Protein AF-A0A2G9XHD9-F1 (afdb_monomer)

pLDDT: mean 72.33, std 14.74, range [42.53, 90.38]

Mean predicted aligned error: 9.9 Å

Sequence (53 aa):
LRRNPEIKWRLRARDIKVFSDLQKKMLSCAAAYVKVGGTMAYSVCTVMPEENE

Secondary structure (DSSP, 8-state):
--S-TTHHHH--HHHHHHHHHHHHHHHHHHHHTSPTT-------S---GGG--

Solvent-accessible surface area (backbone atoms only — not comparable to full-atom values): 3639 Å² total; per-residue (Å²): 122,91,87,58,70,66,57,73,76,67,66,44,79,70,53,52,55,55,48,40,57,49,50,52,51,52,48,57,56,53,56,72,71,50,55,94,93,56,86,84,88,86,87,74,99,67,91,57,68,83,74,74,115

Foldseek 3Di:
DVPDPCVVVPDDPVVLVVVLVVVVVVVVVVVVVADVVGDDDDDDPDPDVSNVD

Radius of gyration: 13.81 Å; Cα contacts (8 Å, |Δi|>4): 11; chains: 1; bounding box: 34×18×34 Å

Structure (mmCIF, N/CA/C/O backbone):
data_AF-A0A2G9XHD9-F1
#
_entry.id   AF-A0A2G9XHD9-F1
#
loop_
_atom_site.group_PDB
_atom_site.id
_atom_site.type_symbol
_atom_site.label_atom_id
_atom_site.label_alt_id
_atom_site.label_comp_id
_atom_site.label_asym_id
_atom_site.label_entity_id
_atom_site.label_seq_id
_atom_site.pdbx_PDB_ins_code
_atom_site.Cartn_x
_atom_site.Cartn_y
_atom_site.Cartn_z
_atom_site.occupancy
_atom_site.B_iso_or_equiv
_atom_site.auth_seq_id
_atom_site.auth_comp_id
_atom_site.auth_asym_id
_atom_site.auth_atom_id
_atom_site.pdbx_PDB_model_num
ATOM 1 N N . LEU A 1 1 ? 17.422 -4.997 -5.562 1.00 51.31 1 LEU A N 1
ATOM 2 C CA . LEU A 1 1 ? 18.054 -4.711 -6.876 1.00 51.31 1 LEU A CA 1
ATOM 3 C C . LEU A 1 1 ? 19.547 -5.087 -6.996 1.00 51.31 1 LEU A C 1
ATOM 5 O O . LEU A 1 1 ? 20.162 -4.744 -7.992 1.00 51.31 1 LEU A O 1
ATOM 9 N N . ARG A 1 2 ? 20.149 -5.775 -6.010 1.00 49.16 2 ARG A N 1
ATOM 10 C CA . ARG A 1 2 ? 21.582 -6.148 -6.018 1.00 49.16 2 ARG A CA 1
ATOM 11 C C . ARG A 1 2 ? 21.837 -7.597 -6.471 1.00 49.16 2 ARG A C 1
ATOM 13 O O . ARG A 1 2 ? 22.983 -7.986 -6.618 1.00 49.16 2 ARG A O 1
ATOM 20 N N . ARG A 1 3 ? 20.764 -8.384 -6.649 1.00 58.78 3 ARG A N 1
ATOM 21 C CA . ARG A 1 3 ? 20.824 -9.811 -7.010 1.00 58.78 3 ARG A CA 1
ATOM 22 C C . ARG A 1 3 ? 20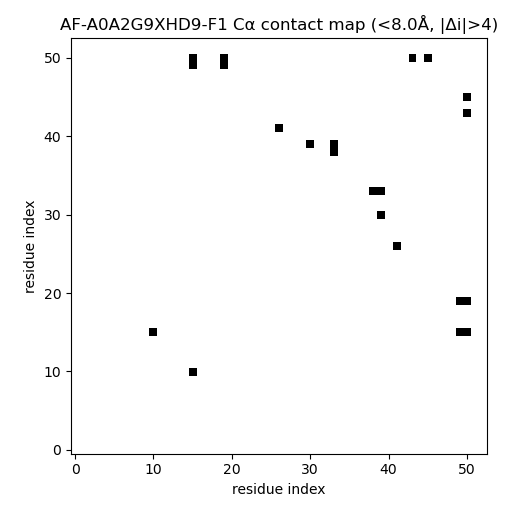.535 -10.090 -8.492 1.00 58.78 3 ARG A C 1
ATOM 24 O O . ARG A 1 3 ? 21.250 -10.902 -9.048 1.00 58.78 3 ARG A O 1
ATOM 31 N N . ASN A 1 4 ? 19.605 -9.367 -9.136 1.00 50.81 4 ASN A N 1
ATOM 32 C CA . ASN A 1 4 ? 19.229 -9.587 -10.547 1.00 50.81 4 ASN A CA 1
ATOM 33 C C . ASN A 1 4 ? 19.130 -8.242 -11.308 1.00 50.81 4 ASN A C 1
ATOM 35 O O . ASN A 1 4 ? 18.083 -7.583 -11.251 1.00 50.81 4 ASN A O 1
ATOM 39 N N . PRO A 1 5 ? 20.212 -7.769 -11.952 1.00 56.34 5 PRO A N 1
ATOM 40 C CA . PRO A 1 5 ? 20.238 -6.495 -12.673 1.00 56.34 5 PRO A CA 1
ATOM 41 C C . PRO A 1 5 ? 19.408 -6.497 -13.971 1.00 56.34 5 PRO A C 1
ATOM 43 O O . PRO A 1 5 ? 19.006 -5.423 -14.423 1.00 56.34 5 PRO A O 1
ATOM 46 N N . GLU A 1 6 ? 19.072 -7.660 -14.543 1.00 60.62 6 GLU A N 1
ATOM 47 C CA . GLU A 1 6 ? 18.270 -7.752 -15.773 1.00 60.62 6 GLU A CA 1
ATOM 48 C C . GLU A 1 6 ? 16.803 -7.320 -15.608 1.00 60.62 6 GLU A C 1
ATOM 50 O O . GLU A 1 6 ? 16.144 -6.976 -16.589 1.00 60.62 6 GLU A O 1
ATOM 55 N N . ILE A 1 7 ? 16.287 -7.278 -14.374 1.00 60.56 7 ILE A N 1
ATOM 56 C CA . ILE A 1 7 ? 14.899 -6.875 -14.092 1.00 60.56 7 ILE A CA 1
ATOM 57 C C . ILE A 1 7 ? 14.659 -5.423 -14.528 1.00 60.56 7 ILE A C 1
ATOM 59 O O . ILE A 1 7 ? 13.607 -5.114 -15.082 1.00 60.56 7 ILE A O 1
ATOM 63 N N . LYS A 1 8 ? 15.666 -4.550 -14.377 1.00 54.06 8 LYS A N 1
ATOM 64 C CA . LYS A 1 8 ? 15.594 -3.140 -14.792 1.00 54.06 8 LYS A CA 1
ATOM 65 C C . LYS A 1 8 ? 15.348 -2.967 -16.296 1.00 54.06 8 LYS A C 1
ATOM 67 O O . LYS A 1 8 ? 14.737 -1.983 -16.685 1.00 54.06 8 LYS A O 1
ATOM 72 N N . TRP A 1 9 ? 15.802 -3.915 -17.118 1.00 54.75 9 TRP A N 1
ATOM 73 C CA . TRP A 1 9 ? 15.681 -3.862 -18.579 1.00 54.75 9 TRP A CA 1
ATOM 74 C C . TRP A 1 9 ? 14.419 -4.553 -19.117 1.00 54.75 9 TRP A C 1
ATOM 76 O O . TRP A 1 9 ? 14.085 -4.379 -20.287 1.00 54.75 9 TRP A O 1
ATOM 86 N N . ARG A 1 10 ? 13.697 -5.319 -18.283 1.00 60.78 10 ARG A N 1
ATOM 87 C CA . ARG A 1 10 ? 12.414 -5.948 -18.654 1.00 60.78 10 ARG A CA 1
ATOM 88 C C . ARG A 1 10 ? 11.183 -5.111 -18.325 1.00 60.78 10 ARG A C 1
ATOM 90 O O . ARG A 1 10 ? 10.137 -5.388 -18.901 1.00 60.78 10 ARG A O 1
ATOM 97 N N . LEU A 1 11 ? 11.290 -4.127 -17.432 1.00 63.03 11 LEU A N 1
ATOM 98 C CA . LEU A 1 11 ? 10.187 -3.220 -17.113 1.00 63.03 11 LEU A CA 1
ATOM 99 C C . LEU A 1 11 ? 9.928 -2.281 -18.296 1.00 63.03 11 LEU A C 1
ATOM 101 O O . LEU A 1 11 ? 10.692 -1.349 -18.542 1.00 63.03 11 LEU A O 1
ATOM 105 N N . ARG A 1 12 ? 8.843 -2.519 -19.037 1.00 65.50 12 ARG A N 1
ATOM 106 C CA . ARG A 1 12 ? 8.332 -1.561 -20.023 1.00 65.50 12 ARG A CA 1
ATOM 107 C C . ARG A 1 12 ? 7.311 -0.647 -19.350 1.00 65.50 12 ARG A C 1
ATOM 109 O O . ARG A 1 12 ? 6.601 -1.066 -18.445 1.00 65.50 12 ARG A O 1
ATOM 116 N N . ALA A 1 13 ? 7.162 0.584 -19.840 1.00 65.81 13 ALA A N 1
ATOM 117 C CA . ALA A 1 13 ? 6.188 1.546 -19.302 1.00 65.81 13 ALA A CA 1
ATOM 118 C C . ALA A 1 13 ? 4.740 1.007 -19.267 1.00 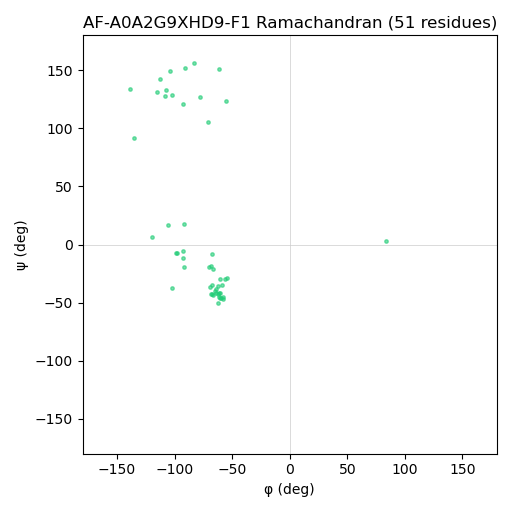65.81 13 ALA A C 1
ATOM 120 O O . ALA A 1 13 ? 3.947 1.360 -18.398 1.00 65.81 13 ALA A O 1
ATOM 121 N N . ARG A 1 14 ? 4.399 0.097 -20.191 1.00 66.94 14 ARG A N 1
ATOM 122 C CA . ARG A 1 14 ? 3.105 -0.599 -20.198 1.00 66.94 14 ARG A CA 1
ATOM 123 C C . ARG A 1 14 ? 2.950 -1.558 -19.011 1.00 66.94 14 ARG A C 1
ATOM 125 O O . ARG A 1 14 ? 1.846 -1.670 -18.489 1.00 66.94 14 ARG A O 1
ATOM 132 N N . ASP A 1 15 ? 4.030 -2.202 -18.576 1.00 68.75 15 ASP A N 1
ATOM 133 C CA . ASP A 1 15 ? 4.017 -3.119 -17.435 1.00 68.75 15 ASP A CA 1
ATOM 134 C C . ASP A 1 15 ? 3.795 -2.346 -16.127 1.00 68.75 15 ASP A C 1
ATOM 136 O O . ASP A 1 15 ? 3.026 -2.795 -15.287 1.00 68.75 15 ASP A O 1
ATOM 140 N N . ILE A 1 16 ? 4.356 -1.135 -15.998 1.00 70.31 16 ILE A N 1
ATOM 141 C CA . ILE A 1 16 ? 4.155 -0.250 -14.832 1.00 70.31 16 ILE A CA 1
ATOM 142 C C . ILE A 1 16 ? 2.669 0.061 -14.627 1.00 70.31 16 ILE A C 1
ATOM 144 O O . ILE A 1 16 ? 2.150 -0.077 -13.524 1.00 70.31 16 ILE A O 1
ATOM 148 N N . LYS A 1 17 ? 1.950 0.424 -15.697 1.00 74.50 17 LYS A N 1
ATOM 149 C CA . LYS A 1 17 ? 0.514 0.728 -15.601 1.00 74.50 17 LYS A CA 1
ATOM 150 C C . LYS A 1 17 ? -0.303 -0.497 -15.177 1.00 74.50 17 LYS A C 1
ATOM 152 O O . LYS A 1 17 ? -1.185 -0.389 -14.333 1.00 74.50 17 LYS A O 1
ATOM 157 N N . VAL A 1 18 ? 0.028 -1.665 -15.729 1.00 78.94 18 VAL A N 1
ATOM 158 C CA . VAL A 1 18 ? -0.616 -2.937 -15.369 1.00 78.94 18 VAL A CA 1
ATOM 159 C C . VAL A 1 18 ? -0.328 -3.309 -13.911 1.00 78.94 18 VAL A C 1
ATOM 161 O O . VAL A 1 18 ? -1.234 -3.763 -13.211 1.00 78.94 18 VAL A O 1
ATOM 164 N N . PHE A 1 19 ? 0.900 -3.091 -13.433 1.00 79.12 19 PHE A N 1
ATOM 165 C CA . PHE A 1 19 ? 1.267 -3.332 -12.040 1.00 79.12 19 PHE A CA 1
ATOM 166 C C . PHE A 1 19 ? 0.579 -2.356 -11.086 1.00 79.12 19 PHE A C 1
ATOM 168 O O . PHE A 1 19 ? 0.033 -2.818 -10.090 1.00 79.12 19 PHE A O 1
ATOM 175 N N . SER A 1 20 ? 0.493 -1.066 -11.417 1.00 79.12 20 SER A N 1
ATOM 176 C CA . SER A 1 20 ? -0.237 -0.069 -10.618 1.00 79.12 20 SER A CA 1
ATOM 177 C C . SER A 1 20 ? -1.721 -0.432 -10.472 1.00 79.12 20 SER A C 1
ATOM 179 O O . SE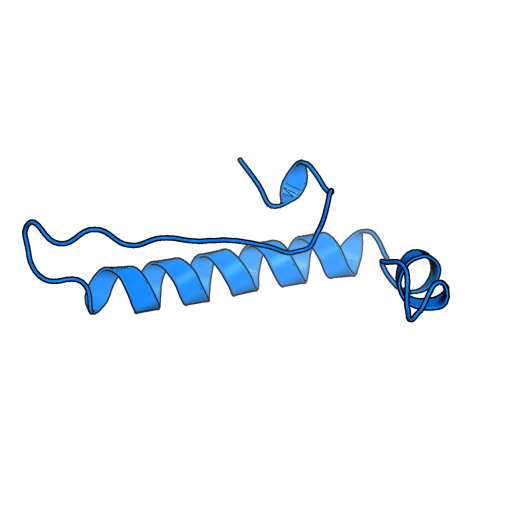R A 1 20 ? -2.257 -0.459 -9.363 1.00 79.12 20 SER A O 1
ATOM 181 N N . ASP A 1 21 ? -2.386 -0.819 -11.566 1.00 83.25 21 ASP A N 1
ATOM 182 C CA . ASP A 1 21 ? -3.791 -1.245 -11.521 1.00 83.25 21 ASP A CA 1
ATOM 183 C C . ASP A 1 21 ? -3.983 -2.521 -10.684 1.00 83.25 21 ASP A C 1
ATOM 185 O O . ASP A 1 21 ? -4.964 -2.658 -9.946 1.00 83.25 21 ASP A O 1
ATOM 189 N N . LEU A 1 22 ? -3.048 -3.470 -10.777 1.00 84.88 22 LEU A N 1
ATOM 190 C CA . LEU A 1 22 ? -3.076 -4.697 -9.985 1.00 84.88 22 LEU A CA 1
ATOM 191 C C . LEU A 1 22 ? -2.837 -4.416 -8.497 1.00 84.88 22 LEU A C 1
ATOM 193 O O . LEU A 1 22 ? -3.550 -4.957 -7.652 1.00 84.88 22 LEU A O 1
ATOM 197 N N . GLN A 1 23 ? -1.880 -3.548 -8.179 1.00 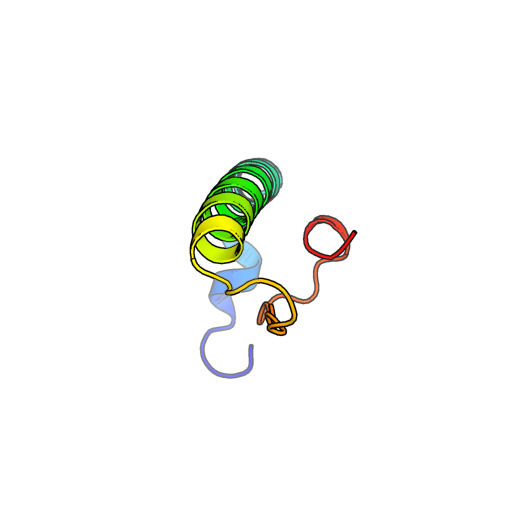83.50 23 GLN A N 1
ATOM 198 C CA . GLN A 1 23 ? -1.572 -3.127 -6.817 1.00 83.50 23 GLN A CA 1
ATOM 199 C C . GLN A 1 23 ? -2.767 -2.438 -6.174 1.00 83.50 23 GLN A C 1
ATOM 201 O O . GLN A 1 23 ? -3.144 -2.811 -5.067 1.00 83.50 23 GLN A O 1
ATOM 206 N N . LYS A 1 24 ? -3.437 -1.527 -6.889 1.00 85.06 24 LYS A N 1
ATOM 207 C CA . LYS A 1 24 ? -4.672 -0.887 -6.416 1.00 85.06 24 LYS A CA 1
ATOM 208 C C . LYS A 1 24 ? -5.755 -1.911 -6.097 1.00 85.06 24 LYS A C 1
ATOM 210 O O . LYS A 1 24 ? -6.342 -1.853 -5.021 1.00 85.06 24 LYS A O 1
ATOM 215 N N . LYS A 1 25 ? -5.972 -2.899 -6.973 1.00 88.31 25 LYS A N 1
ATOM 216 C CA . LYS A 1 25 ? -6.930 -3.991 -6.716 1.00 88.31 25 LYS A CA 1
ATOM 217 C C . LYS A 1 25 ? -6.559 -4.799 -5.474 1.00 88.31 25 LYS A C 1
ATOM 219 O O . LYS A 1 25 ? -7.423 -5.053 -4.639 1.00 88.31 25 LYS A O 1
ATOM 224 N N . MET A 1 26 ? -5.288 -5.173 -5.327 1.00 87.50 26 MET A N 1
ATOM 225 C CA . MET A 1 26 ? -4.803 -5.890 -4.145 1.00 87.50 26 MET A CA 1
ATOM 226 C C . MET A 1 26 ? -4.993 -5.066 -2.870 1.00 87.50 26 MET A C 1
ATOM 228 O O . MET A 1 26 ? -5.437 -5.611 -1.863 1.00 87.50 26 MET A O 1
ATOM 232 N N . LEU A 1 27 ? -4.719 -3.762 -2.925 1.00 86.25 27 LEU A N 1
ATOM 233 C CA . LEU A 1 27 ? -4.859 -2.850 -1.797 1.00 86.25 27 LEU A CA 1
ATOM 234 C C . LEU A 1 27 ? -6.323 -2.678 -1.385 1.00 86.25 27 LEU A C 1
ATOM 236 O O . LEU A 1 27 ? -6.631 -2.747 -0.200 1.00 86.25 27 LEU A O 1
ATOM 240 N N . SER A 1 28 ? -7.236 -2.518 -2.349 1.00 88.31 28 SER A N 1
ATOM 241 C CA . SER A 1 28 ? -8.678 -2.451 -2.083 1.00 88.31 28 SER A CA 1
ATOM 242 C C . SER A 1 28 ? -9.201 -3.745 -1.464 1.00 88.31 28 SER A C 1
ATOM 244 O O . SER A 1 28 ? -9.970 -3.698 -0.507 1.00 88.31 28 SER A O 1
ATOM 246 N N . CYS A 1 29 ? -8.759 -4.901 -1.970 1.00 90.38 29 CYS A N 1
ATOM 247 C CA . CYS A 1 29 ? -9.101 -6.185 -1.368 1.00 90.38 29 CYS A CA 1
ATOM 248 C C . CYS A 1 29 ? -8.551 -6.287 0.055 1.00 90.38 29 CYS A C 1
ATOM 250 O O . CYS A 1 29 ? -9.309 -6.602 0.962 1.00 90.38 29 CYS A O 1
ATOM 252 N N . ALA A 1 30 ? -7.267 -5.993 0.267 1.00 88.00 30 ALA A N 1
ATOM 253 C CA . ALA A 1 30 ? -6.632 -6.070 1.579 1.00 88.00 30 ALA A CA 1
ATOM 254 C C . ALA A 1 30 ? -7.298 -5.129 2.594 1.00 88.00 30 ALA A C 1
ATOM 256 O O . ALA A 1 30 ? -7.581 -5.558 3.710 1.00 88.00 30 ALA A O 1
ATOM 257 N N . ALA A 1 31 ? -7.637 -3.902 2.189 1.00 87.38 31 ALA A N 1
ATOM 258 C CA . ALA A 1 31 ? -8.334 -2.927 3.025 1.00 87.38 31 ALA A CA 1
ATOM 259 C C . ALA A 1 31 ? -9.692 -3.443 3.526 1.00 87.38 31 ALA A C 1
ATOM 261 O O . ALA A 1 31 ? -10.054 -3.177 4.669 1.00 87.38 31 ALA A O 1
ATOM 262 N N . ALA A 1 32 ? -10.413 -4.233 2.722 1.00 90.00 32 ALA A N 1
ATOM 263 C CA . ALA A 1 32 ? -11.684 -4.836 3.130 1.00 90.00 32 ALA A CA 1
ATOM 264 C C . ALA A 1 32 ? -11.538 -5.884 4.252 1.00 90.00 32 ALA A C 1
ATOM 266 O O . ALA A 1 32 ? -12.505 -6.163 4.958 1.00 90.00 32 ALA A O 1
ATOM 267 N N . TYR A 1 33 ? -10.343 -6.452 4.442 1.00 90.31 33 TYR A N 1
ATOM 268 C CA .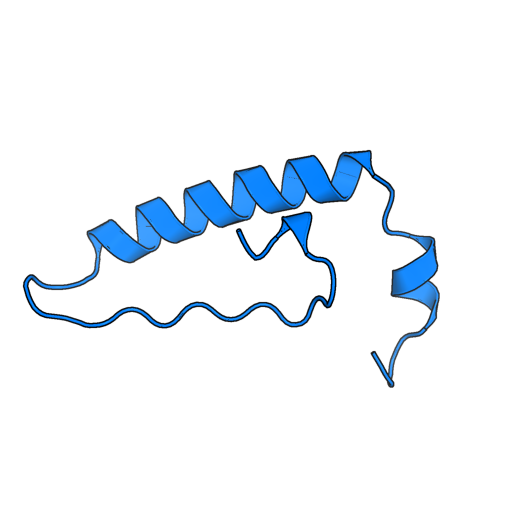 TYR A 1 33 ? -10.048 -7.400 5.523 1.00 90.31 33 TYR A CA 1
ATOM 269 C C . TYR A 1 33 ? -9.480 -6.728 6.780 1.00 90.31 33 TYR A C 1
ATOM 271 O O . TYR A 1 33 ? -9.286 -7.391 7.803 1.00 90.31 33 TYR A O 1
ATOM 279 N N . VAL A 1 34 ? -9.209 -5.421 6.735 1.00 88.31 34 VAL A N 1
ATOM 280 C CA . VAL A 1 34 ? -8.730 -4.668 7.895 1.00 88.31 34 VAL A CA 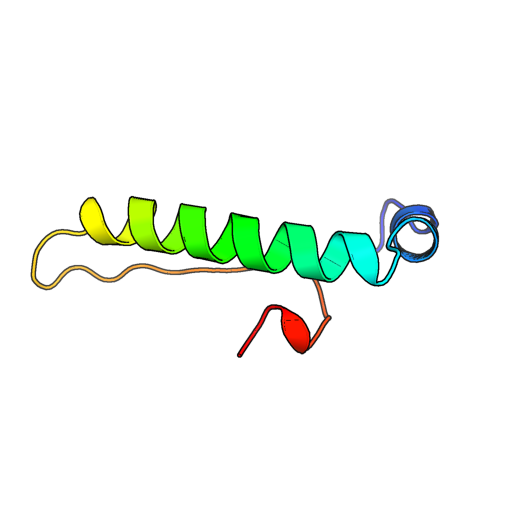1
ATOM 281 C C . VAL A 1 34 ? -9.920 -4.380 8.802 1.00 88.31 34 VAL A C 1
ATOM 283 O O . VAL A 1 34 ? -10.945 -3.850 8.378 1.00 88.31 34 VAL A O 1
ATOM 286 N N . LYS A 1 35 ? -9.792 -4.736 10.082 1.00 89.12 35 LYS A N 1
ATOM 287 C CA . LYS A 1 35 ? -10.809 -4.408 11.088 1.00 89.12 35 LYS A CA 1
ATOM 288 C C . LYS A 1 35 ? -10.952 -2.891 11.213 1.00 89.12 35 LYS A C 1
ATOM 290 O O . LYS A 1 35 ? -9.977 -2.162 11.052 1.00 89.12 35 LYS A O 1
ATOM 295 N N . VAL A 1 36 ? -12.140 -2.415 11.580 1.00 87.00 36 VAL A N 1
ATOM 296 C CA . VAL A 1 36 ? -12.349 -0.999 11.918 1.00 87.00 36 VAL A CA 1
ATOM 297 C C . VAL A 1 36 ? -11.369 -0.599 13.031 1.00 87.00 36 VAL A C 1
ATOM 299 O O . VAL A 1 36 ? -11.325 -1.247 14.075 1.00 87.00 36 VAL A O 1
ATOM 302 N N . GLY A 1 37 ? -10.551 0.429 12.782 1.00 90.06 37 GLY A N 1
ATOM 303 C CA . GLY A 1 37 ? -9.476 0.867 13.685 1.00 90.06 37 GLY A CA 1
ATOM 304 C C . GLY A 1 37 ? -8.152 0.096 13.55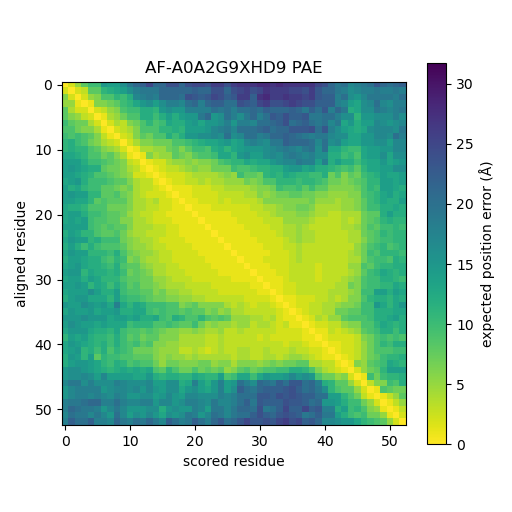9 1.00 90.06 37 GLY A C 1
ATOM 305 O O . GLY A 1 37 ? -7.226 0.357 14.322 1.00 90.06 37 GLY A O 1
ATOM 306 N N . GLY A 1 38 ? -8.044 -0.848 12.622 1.00 86.75 38 GLY A N 1
ATOM 307 C CA . GLY A 1 38 ? -6.799 -1.538 12.289 1.00 86.75 38 GLY A CA 1
ATOM 308 C C . GLY A 1 38 ? -5.925 -0.743 11.315 1.00 86.75 38 GLY A C 1
ATOM 309 O O . GLY A 1 38 ? -6.418 0.072 10.538 1.00 86.75 38 GLY A O 1
ATOM 310 N N . THR A 1 39 ? -4.621 -1.023 11.329 1.00 88.00 39 THR A N 1
ATOM 311 C CA . THR A 1 39 ? -3.640 -0.386 10.438 1.00 88.00 39 THR A CA 1
ATOM 312 C C . THR A 1 39 ? -3.170 -1.374 9.378 1.00 88.00 39 THR A C 1
ATOM 314 O O . THR A 1 39 ? -2.801 -2.504 9.698 1.00 88.00 39 THR A O 1
ATOM 317 N N . MET A 1 40 ? -3.137 -0.937 8.119 1.00 85.75 40 MET A N 1
ATOM 318 C CA . MET A 1 40 ? -2.570 -1.692 7.001 1.00 85.75 40 MET A CA 1
ATOM 319 C C . MET A 1 40 ? -1.258 -1.049 6.560 1.00 85.75 40 MET A C 1
ATOM 321 O O . MET A 1 40 ? -1.222 0.148 6.287 1.00 85.75 40 MET A O 1
ATOM 325 N N . ALA A 1 41 ? -0.192 -1.843 6.475 1.00 84.00 41 ALA A N 1
ATOM 326 C CA . ALA A 1 41 ? 1.085 -1.410 5.924 1.00 84.00 41 ALA A CA 1
ATOM 327 C C . ALA A 1 41 ? 1.237 -1.948 4.498 1.00 84.00 41 ALA A C 1
ATOM 329 O O . ALA A 1 41 ? 1.089 -3.147 4.263 1.00 84.00 41 ALA A O 1
ATOM 330 N N . TYR A 1 42 ? 1.551 -1.059 3.563 1.00 83.38 42 TYR A N 1
ATOM 331 C CA . TYR A 1 42 ? 1.861 -1.396 2.181 1.00 83.38 42 TYR A CA 1
ATOM 332 C C . TYR A 1 42 ? 3.3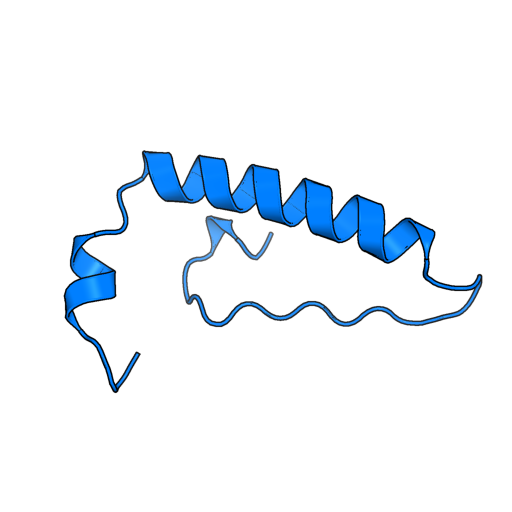16 -1.037 1.893 1.00 83.38 42 TYR A C 1
ATOM 334 O O . TYR A 1 42 ? 3.760 0.057 2.238 1.00 83.38 42 TYR A O 1
ATOM 342 N N . SER A 1 43 ? 4.069 -1.961 1.300 1.00 78.56 43 SER A N 1
ATOM 343 C CA . SER A 1 43 ? 5.445 -1.712 0.879 1.00 78.56 43 SER A CA 1
ATOM 344 C C . SER A 1 43 ? 5.707 -2.343 -0.482 1.00 78.56 43 SER A C 1
ATOM 346 O O . SER A 1 43 ? 5.363 -3.497 -0.738 1.00 78.56 43 SER A O 1
ATOM 348 N N . VAL A 1 44 ? 6.341 -1.572 -1.359 1.00 76.56 44 VAL A N 1
ATOM 349 C CA . VAL A 1 44 ? 6.850 -2.043 -2.646 1.00 76.56 44 VAL A CA 1
ATOM 350 C C . VAL A 1 44 ? 8.372 -2.006 -2.622 1.00 76.56 44 VAL A C 1
ATOM 352 O O . VAL A 1 44 ? 8.986 -1.130 -2.020 1.00 76.56 44 VAL A O 1
ATOM 355 N N . CYS A 1 45 ? 9.015 -2.993 -3.248 1.00 69.94 45 CYS A N 1
ATOM 356 C CA . CYS A 1 45 ? 10.479 -3.041 -3.382 1.00 69.94 45 CYS A CA 1
ATOM 357 C C . CYS A 1 45 ? 10.974 -2.372 -4.678 1.00 69.94 45 CYS A C 1
ATOM 359 O O . CYS A 1 45 ? 12.093 -2.636 -5.135 1.00 69.94 45 CYS A O 1
ATOM 361 N N . THR A 1 46 ? 10.130 -1.549 -5.291 1.00 62.66 46 THR A N 1
ATOM 362 C CA . THR A 1 46 ? 10.379 -0.802 -6.521 1.00 62.66 46 THR A CA 1
ATOM 363 C C . THR A 1 46 ? 10.642 0.665 -6.170 1.00 62.66 46 THR A C 1
ATOM 365 O O . THR A 1 46 ? 10.194 1.169 -5.148 1.00 62.66 46 THR A O 1
ATOM 368 N N . VAL A 1 47 ? 11.461 1.341 -6.977 1.00 56.84 47 VAL A N 1
ATOM 369 C CA . VAL A 1 47 ? 11.904 2.732 -6.730 1.00 56.84 47 VAL A CA 1
ATOM 370 C C . VAL A 1 47 ? 11.194 3.707 -7.681 1.00 56.84 47 VAL A C 1
ATOM 372 O O . VAL A 1 47 ? 11.692 4.801 -7.924 1.00 56.84 47 VAL A O 1
ATOM 375 N N . MET A 1 48 ? 10.097 3.280 -8.315 1.00 54.94 48 MET A N 1
ATOM 376 C CA . MET A 1 48 ? 9.411 4.076 -9.333 1.00 54.94 48 MET A CA 1
ATOM 377 C C . MET A 1 48 ? 8.299 4.911 -8.682 1.00 54.94 48 MET A C 1
ATOM 379 O O . MET A 1 48 ? 7.406 4.329 -8.068 1.00 54.94 48 MET A O 1
ATOM 383 N N . PRO A 1 49 ? 8.346 6.254 -8.793 1.00 54.84 49 PRO A N 1
ATOM 384 C CA . PRO A 1 49 ? 7.368 7.150 -8.174 1.00 54.84 49 PRO A CA 1
ATOM 385 C C . PRO A 1 49 ? 5.919 6.866 -8.584 1.00 54.84 49 PRO A C 1
ATOM 387 O O . PRO A 1 49 ? 5.024 7.050 -7.770 1.00 54.84 49 PRO A O 1
ATOM 390 N N . GLU A 1 50 ? 5.680 6.352 -9.799 1.00 54.06 50 GLU A N 1
ATOM 391 C CA . GLU A 1 50 ? 4.327 6.050 -10.297 1.00 54.06 50 GLU A CA 1
ATOM 392 C C . GLU A 1 50 ? 3.609 4.892 -9.570 1.00 54.06 50 GLU A C 1
ATOM 394 O O . GLU A 1 50 ? 2.425 4.659 -9.820 1.00 54.06 50 GLU A O 1
ATOM 399 N N . GLU A 1 51 ? 4.291 4.157 -8.685 1.00 46.84 51 GLU A N 1
ATOM 400 C CA . GLU A 1 51 ? 3.674 3.145 -7.809 1.00 46.84 51 GLU A CA 1
ATOM 401 C C . GLU A 1 51 ? 3.383 3.666 -6.393 1.00 46.84 51 GLU A C 1
ATOM 403 O O . GLU A 1 51 ? 2.748 2.964 -5.608 1.00 46.84 51 GLU A O 1
ATOM 408 N N . ASN A 1 52 ? 3.834 4.877 -6.052 1.00 51.06 52 ASN A N 1
ATOM 409 C CA . ASN A 1 52 ? 3.881 5.3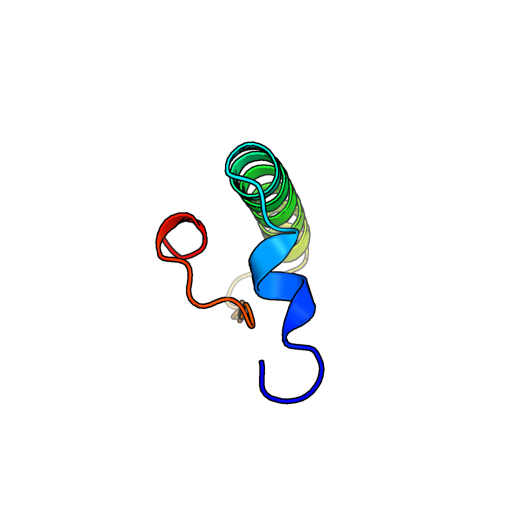53 -4.669 1.00 51.06 52 ASN A CA 1
ATOM 410 C C . ASN A 1 52 ? 3.042 6.621 -4.390 1.00 51.06 52 ASN A C 1
ATOM 412 O O . ASN A 1 52 ? 3.103 7.119 -3.266 1.00 51.06 52 ASN A O 1
ATOM 416 N N . GLU A 1 53 ? 2.250 7.103 -5.361 1.00 42.53 53 GLU A N 1
ATOM 417 C CA . GLU A 1 53 ? 1.226 8.162 -5.200 1.00 42.53 53 GLU A CA 1
ATOM 418 C C . GLU A 1 53 ? -0.162 7.740 -5.713 1.00 42.53 53 GLU A C 1
ATOM 420 O O . GLU A 1 53 ? -0.277 7.212 -6.848 1.00 42.53 53 GLU A O 1
#